Protein AF-A0A813E9X4-F1 (afdb_monomer)

Foldseek 3Di:
DDDPFFQPPDDPVNQVPDPAHRGDPPPPPKDWPDDKDWDDDPFAEPSQKWFDQDPPDPDTHRDDDPNTPDIDTDIDTDID

Sequence (80 aa):
YRHPHILRQLNQEQCALRKSPPIEMDDGLYKAKSDWSIQKGSGADKDGWMYGIAWNSSTWEDREGFFDTTRKRRWTRIYT

Structure (mmCIF, N/CA/C/O backbone):
data_AF-A0A813E9X4-F1
#
_entry.id   AF-A0A813E9X4-F1
#
loop_
_atom_site.group_PDB
_atom_site.id
_atom_site.type_symbol
_atom_site.label_atom_id
_atom_site.label_alt_id
_atom_site.label_comp_id
_atom_site.label_asym_id
_atom_site.label_entity_id
_atom_site.label_seq_id
_atom_site.pdbx_PDB_ins_code
_atom_site.Cartn_x
_atom_site.Cartn_y
_atom_site.Cartn_z
_atom_site.occupancy
_atom_site.B_iso_or_equiv
_atom_site.auth_seq_id
_atom_site.auth_comp_id
_atom_site.auth_asym_id
_atom_site.auth_atom_id
_atom_site.pdbx_PDB_model_num
ATOM 1 N N . TYR A 1 1 ? 8.583 13.711 9.168 1.00 65.38 1 TYR A N 1
ATOM 2 C CA . TYR A 1 1 ? 7.410 13.862 10.056 1.00 65.38 1 TYR A CA 1
ATOM 3 C C . TYR A 1 1 ? 6.563 12.601 9.938 1.00 65.38 1 TYR A C 1
ATOM 5 O O . TYR A 1 1 ? 6.366 12.139 8.820 1.00 65.38 1 TYR A O 1
ATOM 13 N N . ARG A 1 2 ? 6.166 11.976 11.053 1.00 70.38 2 ARG A N 1
ATOM 14 C CA . ARG A 1 2 ? 5.437 10.694 11.063 1.00 70.38 2 ARG A CA 1
ATOM 15 C C . ARG A 1 2 ? 3.938 10.979 11.198 1.00 70.38 2 ARG A C 1
ATOM 17 O O . ARG A 1 2 ? 3.563 11.789 12.037 1.00 70.38 2 ARG A O 1
ATOM 24 N N . HIS A 1 3 ? 3.102 10.349 10.372 1.00 78.81 3 HIS A N 1
ATOM 25 C CA . HIS A 1 3 ? 1.655 10.580 10.402 1.00 78.81 3 HIS A CA 1
ATOM 26 C C . HIS A 1 3 ? 1.062 10.162 11.767 1.00 78.81 3 HIS A C 1
ATOM 28 O O . HIS A 1 3 ? 1.444 9.100 12.259 1.00 78.81 3 HIS A O 1
ATOM 34 N N . PRO A 1 4 ? 0.142 10.933 12.383 1.00 83.69 4 PRO A N 1
ATOM 35 C CA . PRO A 1 4 ? -0.362 10.657 13.736 1.00 83.69 4 PRO A CA 1
ATOM 36 C C . PRO A 1 4 ? -0.953 9.253 13.910 1.00 83.69 4 PRO A C 1
ATOM 38 O O . PRO A 1 4 ? -0.655 8.582 14.894 1.00 83.69 4 PRO A O 1
ATOM 41 N N . HIS A 1 5 ? -1.707 8.804 12.904 1.00 84.12 5 HIS A N 1
ATOM 42 C CA . HIS A 1 5 ? -2.439 7.532 12.887 1.00 84.12 5 HIS A CA 1
ATOM 43 C C . HIS A 1 5 ? -1.671 6.362 12.250 1.00 84.12 5 HIS A C 1
ATOM 45 O O . HIS A 1 5 ? -2.248 5.315 11.958 1.00 84.12 5 HIS A O 1
ATOM 51 N N . ILE A 1 6 ? -0.379 6.538 11.948 1.00 85.56 6 ILE A N 1
ATOM 52 C CA . ILE A 1 6 ? 0.429 5.419 11.454 1.00 85.56 6 ILE A CA 1
ATOM 53 C C . ILE A 1 6 ? 0.758 4.483 12.616 1.00 85.56 6 ILE A C 1
ATOM 55 O O . IL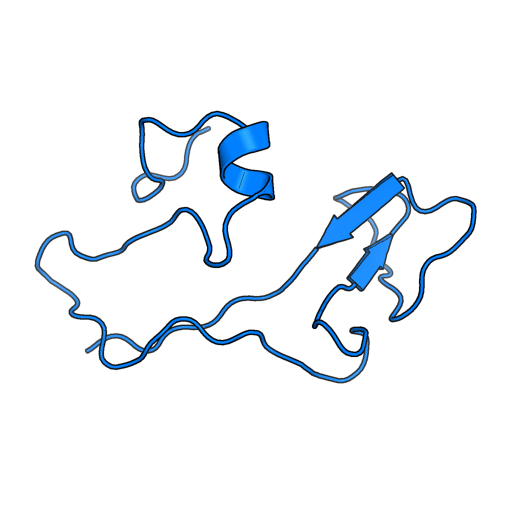E A 1 6 ? 1.107 4.931 13.713 1.00 85.56 6 ILE A O 1
ATOM 59 N N . LEU A 1 7 ? 0.696 3.178 12.370 1.00 84.38 7 LEU A N 1
ATOM 60 C CA . LEU A 1 7 ? 1.039 2.167 13.364 1.00 84.38 7 LEU A CA 1
ATOM 61 C C . LEU A 1 7 ? 2.495 2.364 13.815 1.00 84.38 7 LEU A C 1
ATOM 63 O O . LEU A 1 7 ? 3.440 2.211 13.040 1.00 84.38 7 LEU A O 1
ATOM 67 N N . ARG A 1 8 ? 2.684 2.740 15.086 1.00 77.19 8 ARG A N 1
ATOM 68 C CA . ARG A 1 8 ? 3.955 3.287 15.599 1.00 77.19 8 ARG A CA 1
ATOM 69 C C . ARG A 1 8 ? 5.116 2.285 15.673 1.00 77.19 8 ARG A C 1
ATOM 71 O O . ARG A 1 8 ? 6.244 2.713 15.914 1.00 77.19 8 ARG A O 1
ATOM 78 N N . GLN A 1 9 ? 4.862 0.999 15.430 1.00 80.88 9 GLN A N 1
ATOM 79 C CA . GLN A 1 9 ? 5.812 -0.104 15.627 1.00 80.88 9 GLN A CA 1
ATOM 80 C C . GLN A 1 9 ? 6.264 -0.800 14.336 1.00 80.88 9 GLN A C 1
ATOM 82 O O . GLN A 1 9 ? 6.983 -1.791 14.409 1.00 80.88 9 GLN A O 1
ATOM 87 N N . LEU A 1 10 ? 5.864 -0.310 13.160 1.00 82.62 10 LEU A N 1
ATOM 88 C CA . LEU A 1 10 ? 6.269 -0.927 11.898 1.00 82.62 10 LEU A CA 1
ATOM 89 C C . LEU A 1 10 ? 7.516 -0.252 11.323 1.00 82.62 10 LEU A C 1
ATOM 91 O O . LEU A 1 10 ? 7.575 0.975 11.193 1.00 82.62 10 LEU A O 1
ATOM 95 N N . ASN A 1 11 ? 8.504 -1.067 10.957 1.00 85.31 11 ASN A N 1
ATOM 96 C CA . ASN A 1 11 ? 9.623 -0.635 10.127 1.00 85.31 11 ASN A CA 1
ATOM 97 C C . ASN A 1 11 ? 9.216 -0.604 8.634 1.00 85.31 11 ASN A C 1
ATOM 99 O O . ASN A 1 11 ? 8.122 -1.030 8.254 1.00 85.31 11 ASN A O 1
ATOM 103 N N . GLN A 1 12 ? 10.081 -0.060 7.776 1.00 82.62 12 GLN A N 1
ATOM 104 C CA . GLN A 1 12 ? 9.770 0.136 6.355 1.00 82.62 12 GLN A CA 1
ATOM 105 C C . GLN A 1 12 ? 9.478 -1.181 5.616 1.00 82.62 12 GLN A C 1
ATOM 107 O O . GLN A 1 12 ? 8.528 -1.245 4.837 1.00 82.62 12 GLN A O 1
ATOM 112 N N . GLU A 1 13 ? 10.251 -2.232 5.881 1.00 86.81 13 GLU A N 1
ATOM 113 C CA . GLU A 1 13 ? 10.082 -3.547 5.249 1.00 86.81 13 GLU A CA 1
ATOM 114 C C . GLU A 1 13 ? 8.768 -4.209 5.673 1.00 86.81 13 GLU A C 1
ATOM 116 O O . GLU A 1 13 ? 8.005 -4.702 4.842 1.00 86.81 13 GLU A O 1
ATOM 121 N N . GLN A 1 14 ? 8.446 -4.140 6.965 1.00 88.25 14 GLN A N 1
ATOM 122 C CA . GLN A 1 14 ? 7.185 -4.628 7.509 1.00 88.25 14 GLN A CA 1
ATOM 123 C C . GLN A 1 14 ? 5.996 -3.881 6.907 1.00 88.25 14 GLN A C 1
ATOM 125 O O . GLN A 1 14 ? 4.987 -4.504 6.596 1.00 88.25 14 GLN A O 1
ATOM 130 N N . CYS A 1 15 ? 6.104 -2.567 6.695 1.00 85.44 15 CYS A N 1
ATOM 131 C CA . CYS A 1 15 ? 5.083 -1.803 5.979 1.00 85.44 15 CYS A CA 1
ATOM 132 C C . CYS A 1 15 ? 4.912 -2.288 4.531 1.00 85.44 15 CYS A C 1
ATOM 134 O O . CYS A 1 15 ? 3.779 -2.409 4.070 1.00 85.44 15 CYS A O 1
ATOM 136 N N . ALA A 1 16 ? 6.009 -2.590 3.829 1.00 83.75 16 ALA A N 1
ATOM 137 C CA . ALA A 1 16 ? 5.984 -3.021 2.431 1.00 83.75 16 ALA A CA 1
ATOM 138 C C . ALA A 1 16 ? 5.373 -4.421 2.225 1.00 83.75 16 ALA A C 1
ATOM 140 O O . ALA A 1 16 ? 4.759 -4.671 1.189 1.00 83.75 16 ALA A O 1
ATOM 141 N N . LEU A 1 17 ? 5.507 -5.322 3.206 1.00 86.25 17 LEU A N 1
ATOM 142 C CA . LEU A 1 17 ? 4.989 -6.697 3.141 1.00 86.25 17 LEU A CA 1
ATOM 143 C C . LEU A 1 17 ? 3.492 -6.825 3.466 1.00 86.25 17 LEU A C 1
ATOM 145 O O . LEU A 1 17 ? 2.900 -7.891 3.278 1.00 86.25 17 LEU A O 1
ATOM 149 N N . ARG A 1 18 ? 2.854 -5.771 3.982 1.00 87.25 18 ARG A N 1
ATOM 150 C CA . ARG A 1 18 ? 1.454 -5.845 4.410 1.00 87.25 18 ARG A CA 1
ATOM 151 C C . ARG A 1 18 ? 0.488 -5.854 3.233 1.00 87.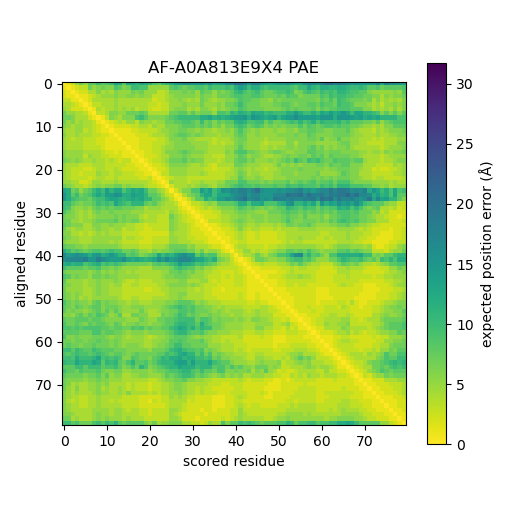25 18 ARG A C 1
ATOM 153 O O . ARG A 1 18 ? 0.653 -5.163 2.233 1.00 87.25 18 ARG A O 1
ATOM 160 N N . LYS A 1 19 ? -0.608 -6.588 3.423 1.00 86.94 19 LYS A N 1
ATOM 161 C CA . LYS A 1 19 ? -1.753 -6.623 2.501 1.00 86.94 19 LYS A CA 1
ATOM 162 C C . LYS A 1 19 ? -2.726 -5.451 2.692 1.00 86.94 19 LYS A C 1
ATOM 164 O O . LYS A 1 19 ? -3.725 -5.390 1.990 1.00 86.94 19 LYS A O 1
ATOM 169 N N . SER A 1 20 ? -2.462 -4.558 3.641 1.00 89.31 20 SER A N 1
ATOM 170 C CA . SER A 1 20 ? -3.274 -3.381 3.961 1.00 89.31 20 SER A CA 1
ATOM 171 C C . SER A 1 20 ? -2.371 -2.250 4.469 1.00 89.31 20 SER A C 1
ATOM 173 O O . SER A 1 20 ? -1.287 -2.526 5.003 1.00 89.31 20 SER A O 1
ATOM 175 N N . PRO A 1 21 ? -2.764 -0.977 4.296 1.00 89.44 21 PRO A N 1
ATOM 176 C CA . PRO A 1 21 ? -1.911 0.143 4.666 1.00 89.44 21 PRO A CA 1
ATOM 177 C C . PRO A 1 21 ? -1.700 0.201 6.194 1.00 89.44 21 PRO A C 1
ATOM 179 O O . PRO A 1 21 ? -2.587 -0.182 6.956 1.00 89.44 21 PRO A O 1
ATOM 182 N N . PRO A 1 22 ? -0.536 0.682 6.671 1.00 88.44 22 PRO A N 1
ATOM 183 C CA . PRO A 1 22 ? -0.178 0.721 8.093 1.00 88.44 22 PRO A CA 1
ATOM 184 C C . PRO A 1 22 ? -0.801 1.923 8.832 1.00 88.44 22 PRO A C 1
ATOM 186 O O . PRO A 1 22 ? -0.136 2.564 9.645 1.00 88.44 22 PRO A O 1
ATOM 189 N N . ILE A 1 23 ? -2.049 2.267 8.516 1.00 88.06 23 ILE A N 1
ATOM 190 C CA . ILE A 1 23 ? -2.785 3.407 9.076 1.00 88.06 23 ILE A CA 1
ATOM 191 C C . ILE A 1 23 ? -4.149 2.939 9.579 1.00 88.06 23 ILE A C 1
ATOM 193 O O . ILE A 1 23 ? -4.835 2.178 8.898 1.00 88.06 23 ILE A O 1
ATOM 197 N N . GLU A 1 24 ? -4.548 3.423 10.749 1.00 84.31 24 GLU A N 1
ATOM 198 C CA . GLU A 1 24 ? -5.833 3.104 11.368 1.00 84.31 24 GLU A CA 1
ATOM 199 C C . GLU A 1 24 ? -6.397 4.383 12.001 1.00 84.31 24 GLU A C 1
ATOM 201 O O . GLU A 1 24 ? -5.695 5.032 12.768 1.00 84.31 24 GLU A O 1
ATOM 206 N N . MET A 1 25 ? -7.636 4.772 11.678 1.00 79.56 25 MET A N 1
ATOM 207 C CA . MET A 1 25 ? -8.279 5.949 12.297 1.00 79.56 25 MET A CA 1
ATOM 208 C C . MET A 1 25 ? -9.102 5.606 13.550 1.00 79.56 25 MET A C 1
ATOM 210 O O . MET A 1 25 ? -9.875 6.441 14.012 1.00 79.56 25 MET A O 1
ATOM 214 N N . ASP A 1 26 ? -8.959 4.391 14.084 1.00 65.44 26 ASP A N 1
ATOM 215 C CA . ASP A 1 26 ? -9.846 3.784 15.093 1.00 65.44 26 ASP A CA 1
ATOM 216 C C . ASP A 1 26 ? -9.639 4.342 16.524 1.00 65.44 26 ASP A C 1
ATOM 218 O O . ASP A 1 26 ? -9.835 3.652 17.519 1.00 65.44 26 ASP A O 1
ATOM 222 N N . ASP A 1 27 ? -9.268 5.623 16.64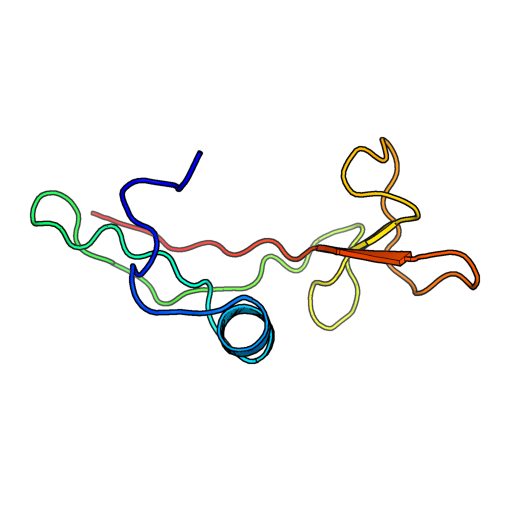2 1.00 68.06 27 ASP A N 1
ATOM 223 C CA . ASP A 1 27 ? -9.085 6.365 17.903 1.00 68.06 27 ASP A CA 1
ATOM 224 C C . ASP A 1 27 ? -10.422 6.923 18.460 1.00 68.06 27 ASP A C 1
ATOM 226 O O . ASP A 1 27 ? -10.460 7.920 19.182 1.00 68.06 27 ASP A O 1
ATOM 230 N N . GLY A 1 28 ? -11.551 6.283 18.133 1.00 69.50 28 GLY A N 1
ATOM 231 C CA . GLY A 1 28 ? -12.825 6.437 18.850 1.00 69.50 28 GLY A CA 1
ATOM 232 C C . GLY A 1 28 ? -13.910 7.301 18.196 1.00 69.50 28 GLY A C 1
ATOM 233 O O . GLY A 1 28 ? -15.084 7.063 18.478 1.00 69.50 28 GLY A O 1
ATOM 234 N N . LEU A 1 29 ? -13.574 8.251 17.311 1.00 81.75 29 LEU A N 1
ATOM 235 C CA . LEU A 1 29 ? -14.583 9.098 16.643 1.00 81.75 29 LEU A CA 1
ATOM 236 C C . LEU A 1 29 ? -15.158 8.465 15.368 1.00 81.75 29 LEU A C 1
ATOM 238 O O . LEU A 1 29 ? -16.338 8.633 15.083 1.00 81.75 29 LEU A O 1
ATOM 242 N N . TYR A 1 30 ? -14.327 7.742 14.617 1.00 84.00 30 TYR A N 1
ATOM 243 C CA . TYR A 1 30 ? -14.686 7.143 13.337 1.00 84.00 30 TYR A CA 1
ATOM 244 C C . TYR A 1 30 ? -14.510 5.637 13.407 1.00 84.00 30 TYR A C 1
ATOM 246 O O . TYR A 1 30 ? -13.417 5.158 13.704 1.00 84.00 30 TYR A O 1
ATOM 254 N N . LYS A 1 31 ? -15.563 4.894 13.075 1.00 86.06 31 LYS A N 1
ATOM 255 C CA . LYS A 1 31 ? -15.508 3.437 12.971 1.00 86.06 31 LYS A CA 1
ATOM 256 C C . LYS A 1 31 ? -15.451 3.034 11.516 1.00 86.06 31 LYS A C 1
ATOM 258 O O . LYS A 1 31 ? -16.170 3.562 10.668 1.00 86.06 31 LYS A O 1
ATOM 263 N N . ALA A 1 32 ? -14.591 2.077 11.215 1.00 88.69 32 ALA A N 1
ATOM 264 C CA . ALA A 1 32 ? -14.523 1.532 9.878 1.00 88.69 32 ALA A CA 1
ATOM 265 C C . ALA A 1 32 ? -15.829 0.823 9.502 1.00 88.69 32 ALA A C 1
ATOM 267 O O . ALA A 1 32 ? -16.2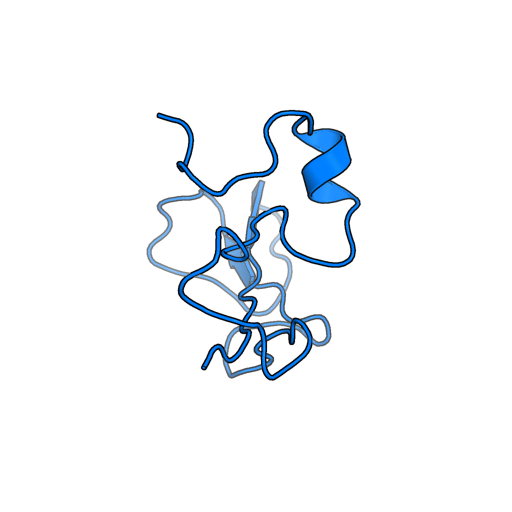41 -0.140 10.146 1.00 88.69 32 ALA A O 1
ATOM 268 N N . LYS A 1 33 ? -16.449 1.277 8.415 1.00 91.44 33 LYS A N 1
ATOM 269 C CA . LYS A 1 33 ? -17.644 0.667 7.824 1.00 91.44 33 LYS A CA 1
ATOM 270 C C . LYS A 1 33 ? -17.299 -0.386 6.770 1.00 91.44 33 LYS A C 1
ATOM 272 O O . LYS A 1 33 ? -18.125 -1.241 6.468 1.00 91.44 33 LYS A O 1
ATOM 277 N N . SER A 1 34 ? -16.105 -0.311 6.186 1.00 90.69 34 SER A N 1
ATOM 278 C CA . SER A 1 34 ? -15.634 -1.255 5.172 1.00 90.69 34 SER A CA 1
ATOM 279 C C . SER A 1 34 ? -14.240 -1.779 5.490 1.00 90.69 34 SER A C 1
ATOM 281 O O . SER A 1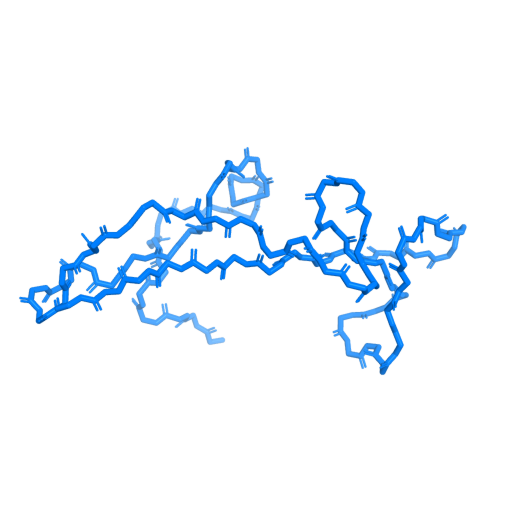 34 ? -13.501 -1.189 6.281 1.00 90.69 34 SER A O 1
ATOM 283 N N . ASP A 1 35 ? -13.845 -2.835 4.790 1.00 91.44 35 ASP A N 1
ATOM 284 C CA . ASP A 1 35 ? -12.445 -3.231 4.698 1.00 91.44 35 ASP A CA 1
ATOM 285 C C . ASP A 1 35 ? -11.653 -2.279 3.795 1.00 91.44 35 ASP A C 1
ATOM 287 O O . ASP A 1 35 ? -12.211 -1.475 3.032 1.00 91.44 35 ASP A O 1
ATOM 291 N N . TRP A 1 36 ? -10.327 -2.370 3.891 1.00 92.62 36 TRP A N 1
ATOM 292 C CA . TRP A 1 36 ? -9.423 -1.725 2.948 1.00 92.62 36 TRP A CA 1
ATOM 293 C C . TRP A 1 36 ? -9.593 -2.336 1.559 1.00 92.62 36 TRP A C 1
ATOM 295 O O . TRP A 1 36 ? -9.453 -3.541 1.368 1.00 92.62 36 TRP A O 1
ATOM 305 N N . SER A 1 37 ? -9.831 -1.482 0.573 1.00 92.69 37 SER A N 1
ATOM 306 C CA . SER A 1 37 ? -9.924 -1.853 -0.836 1.00 92.69 37 SER A CA 1
ATOM 307 C C . SER A 1 37 ? -8.840 -1.144 -1.640 1.00 92.69 37 SER A C 1
ATOM 309 O O . SER A 1 37 ? -8.434 -0.026 -1.318 1.00 92.69 37 SER A O 1
ATOM 311 N N . ILE A 1 38 ? -8.336 -1.816 -2.673 1.00 92.81 38 ILE A N 1
ATOM 312 C CA . ILE A 1 38 ? -7.386 -1.229 -3.620 1.00 92.81 38 ILE A CA 1
ATOM 313 C C . ILE A 1 38 ? -8.191 -0.546 -4.717 1.00 92.81 38 ILE A C 1
ATOM 315 O O . ILE A 1 38 ? -9.026 -1.188 -5.358 1.00 92.81 38 ILE A O 1
ATOM 319 N N . GLN A 1 39 ? -7.914 0.730 -4.970 1.00 88.62 39 GLN A N 1
ATOM 320 C CA . GLN A 1 39 ? -8.509 1.421 -6.104 1.00 88.62 39 GLN A CA 1
ATOM 321 C C . GLN A 1 39 ? -7.802 0.979 -7.390 1.00 88.62 39 GLN A C 1
ATOM 323 O O . GLN A 1 39 ? -6.716 1.456 -7.711 1.00 88.62 39 GLN A O 1
ATOM 328 N N . LYS A 1 40 ? -8.433 0.057 -8.117 1.00 85.06 40 LYS A N 1
ATOM 329 C CA . LYS A 1 40 ? -8.020 -0.370 -9.456 1.00 85.06 40 LYS A CA 1
ATOM 330 C C . LYS A 1 40 ? -8.739 0.523 -10.469 1.00 85.06 40 LYS A C 1
ATOM 332 O O . LYS A 1 40 ? -9.950 0.408 -10.632 1.00 85.06 40 LYS A O 1
ATOM 337 N N . GLY A 1 41 ? -8.026 1.478 -11.057 1.00 79.50 41 GLY A N 1
ATOM 338 C CA . GLY A 1 41 ? -8.566 2.454 -12.011 1.00 79.50 41 GLY A CA 1
ATOM 339 C C . GLY A 1 41 ? -7.631 2.649 -13.202 1.00 79.50 41 GLY A C 1
ATOM 340 O O . GLY A 1 41 ? -6.587 2.006 -13.276 1.00 79.50 41 GLY A O 1
ATOM 341 N N . SER A 1 42 ? -7.992 3.542 -14.127 1.00 71.38 42 SER A N 1
ATOM 342 C CA . SER A 1 42 ? -7.135 3.894 -15.266 1.00 71.38 42 SER A CA 1
ATOM 343 C C . SER A 1 42 ? -5.789 4.433 -14.773 1.00 71.38 42 SER A C 1
ATOM 345 O O . SER A 1 42 ? -5.769 5.408 -14.018 1.00 71.38 42 SER A O 1
ATOM 347 N N . GLY A 1 43 ? -4.690 3.807 -15.195 1.00 83.38 43 GLY A N 1
ATOM 348 C CA . GLY A 1 43 ? -3.330 4.185 -14.798 1.00 83.38 43 GLY A CA 1
ATOM 349 C C . GLY A 1 43 ? -2.701 3.303 -13.717 1.00 83.38 43 GLY A C 1
ATOM 350 O O . GLY A 1 43 ? -1.611 3.627 -13.264 1.00 83.38 43 GLY A O 1
ATOM 351 N N . ALA A 1 44 ? -3.357 2.215 -13.298 1.00 90.81 44 ALA A N 1
ATOM 352 C CA . ALA A 1 44 ? -2.785 1.216 -12.399 1.00 90.81 44 ALA A CA 1
ATOM 353 C C . ALA A 1 44 ? -2.872 -0.196 -12.999 1.00 90.81 44 ALA A C 1
ATOM 355 O O . ALA A 1 44 ? -3.801 -0.502 -13.747 1.00 90.81 44 ALA A O 1
ATOM 356 N N . ASP A 1 45 ? -1.927 -1.061 -12.640 1.00 91.50 45 ASP A N 1
ATOM 357 C CA . ASP A 1 45 ? -1.869 -2.445 -13.103 1.00 91.50 45 ASP A CA 1
ATOM 358 C C . ASP A 1 45 ? -3.017 -3.317 -12.537 1.00 91.50 45 ASP A C 1
ATOM 360 O O . ASP A 1 45 ? -3.873 -2.881 -11.756 1.00 91.50 45 ASP A O 1
ATOM 364 N N . LYS A 1 46 ? -3.017 -4.611 -12.888 1.00 90.88 46 LYS A N 1
ATOM 365 C CA . LYS A 1 46 ? -3.996 -5.607 -12.396 1.00 90.88 46 LYS A CA 1
ATOM 366 C C . LYS A 1 46 ? -4.061 -5.717 -10.861 1.00 90.88 46 LYS A C 1
ATOM 368 O O . LYS A 1 46 ? -5.092 -6.123 -10.304 1.00 90.88 46 LYS A O 1
ATOM 373 N N . ASP A 1 47 ? -2.982 -5.344 -10.181 1.00 90.12 47 ASP A N 1
ATOM 374 C CA . ASP A 1 47 ? -2.807 -5.379 -8.733 1.00 90.12 47 ASP A CA 1
ATOM 375 C C . ASP A 1 47 ? -2.982 -3.985 -8.088 1.00 90.12 47 ASP A C 1
ATOM 377 O O . ASP A 1 47 ? -2.911 -3.855 -6.862 1.00 90.12 47 ASP A O 1
ATOM 381 N N . GLY A 1 48 ? -3.282 -2.951 -8.882 1.00 92.38 48 GLY A N 1
ATOM 382 C CA . GLY A 1 48 ? -3.476 -1.562 -8.472 1.00 92.38 48 GLY A CA 1
ATOM 383 C C . GLY A 1 48 ? -2.186 -0.780 -8.194 1.00 92.38 48 GLY A C 1
ATOM 384 O O . GLY A 1 48 ? -2.242 0.244 -7.507 1.00 92.38 48 GLY A O 1
ATOM 385 N N . TRP A 1 49 ? -1.029 -1.259 -8.655 1.00 93.00 49 TRP A N 1
ATOM 386 C CA . TRP A 1 49 ? 0.229 -0.514 -8.626 1.00 93.00 49 TRP A CA 1
ATOM 387 C C . TRP A 1 49 ? 0.324 0.475 -9.782 1.00 93.00 49 TRP A C 1
ATOM 389 O O . TRP A 1 49 ? -0.112 0.203 -10.892 1.00 93.00 49 TRP A O 1
ATOM 399 N N . MET A 1 50 ? 0.940 1.615 -9.500 1.00 94.00 50 MET A N 1
ATOM 400 C CA . MET A 1 50 ? 1.382 2.587 -10.491 1.00 94.00 50 MET A CA 1
ATOM 401 C C . MET A 1 50 ? 2.884 2.780 -10.328 1.00 94.00 50 MET A C 1
ATOM 403 O O . MET A 1 50 ? 3.370 2.808 -9.190 1.00 94.00 50 MET A O 1
ATOM 407 N N . TYR A 1 51 ? 3.594 2.966 -11.430 1.00 94.12 51 TYR A N 1
ATOM 408 C CA . TYR A 1 51 ? 5.053 2.968 -11.474 1.00 94.12 51 TYR A CA 1
ATOM 409 C C . TYR A 1 51 ? 5.601 4.333 -11.880 1.00 94.12 51 TYR A C 1
ATOM 411 O O . TYR A 1 51 ? 4.939 5.087 -12.594 1.00 94.12 51 TYR A O 1
ATOM 419 N N . GLY A 1 52 ? 6.770 4.683 -11.349 1.00 92.94 52 GLY A N 1
ATOM 420 C CA . GLY A 1 52 ? 7.418 5.948 -11.657 1.00 92.94 52 GLY A CA 1
ATOM 421 C C . GLY A 1 52 ? 8.878 5.999 -11.224 1.00 92.94 52 GLY A C 1
ATOM 422 O O . GLY A 1 52 ? 9.332 5.286 -10.320 1.00 92.94 52 GLY A O 1
ATOM 423 N N . ILE A 1 53 ? 9.612 6.914 -11.851 1.00 91.88 53 ILE A N 1
ATOM 424 C CA . ILE A 1 53 ? 11.054 7.089 -11.654 1.00 91.88 53 ILE A CA 1
ATOM 425 C C . ILE A 1 53 ? 11.375 7.643 -10.258 1.00 91.88 53 ILE A C 1
ATOM 427 O O . ILE A 1 53 ? 12.405 7.284 -9.697 1.00 91.88 53 ILE A O 1
ATOM 431 N N . ALA A 1 54 ? 10.517 8.489 -9.678 1.00 91.38 54 ALA A N 1
ATOM 432 C CA . ALA A 1 54 ? 10.707 9.074 -8.353 1.00 91.38 54 ALA A CA 1
ATOM 433 C C . ALA A 1 54 ? 9.369 9.336 -7.640 1.00 91.38 54 ALA A C 1
ATOM 435 O O . ALA A 1 54 ? 8.314 9.461 -8.258 1.00 91.38 54 ALA A O 1
ATOM 436 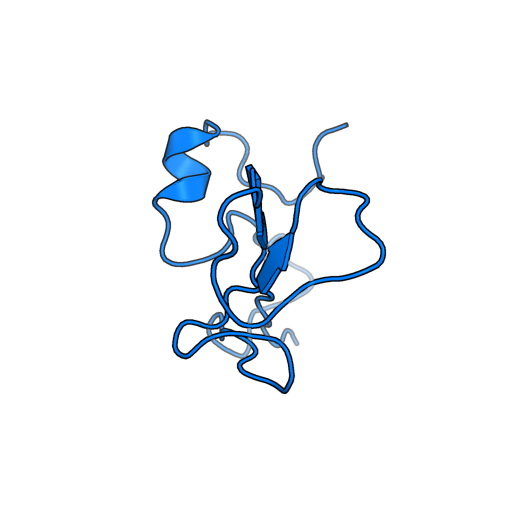N N . TRP A 1 55 ? 9.400 9.501 -6.314 1.00 88.12 55 TRP A N 1
ATOM 437 C CA . TRP A 1 55 ? 8.183 9.741 -5.524 1.00 88.12 55 TRP A CA 1
ATOM 438 C C . TRP A 1 55 ? 7.438 11.034 -5.904 1.00 88.12 55 TRP A C 1
ATOM 440 O O . TRP A 1 55 ? 6.216 11.111 -5.790 1.00 88.12 55 TRP A O 1
ATOM 450 N N . ASN A 1 56 ? 8.169 12.052 -6.365 1.00 90.31 56 ASN A N 1
ATOM 451 C CA . ASN A 1 56 ? 7.630 13.330 -6.832 1.00 90.31 56 ASN A CA 1
ATOM 452 C C . ASN A 1 56 ? 7.374 13.367 -8.350 1.00 90.31 56 ASN A C 1
ATOM 454 O O . ASN A 1 56 ? 7.133 14.451 -8.883 1.00 90.31 56 ASN A O 1
ATOM 458 N N . SER A 1 57 ? 7.434 12.227 -9.049 1.00 89.25 57 SER A N 1
ATOM 459 C CA . SER A 1 57 ? 7.118 12.156 -10.476 1.00 89.25 57 SER A CA 1
ATOM 460 C C . SER A 1 57 ? 5.711 12.695 -10.751 1.00 89.25 57 SER A C 1
ATOM 462 O O . SER A 1 57 ? 4.743 12.346 -10.066 1.00 89.25 57 SER A O 1
ATOM 464 N N . SER A 1 58 ? 5.600 13.551 -11.768 1.00 89.81 58 SER A N 1
ATOM 465 C CA . SER A 1 58 ? 4.324 14.080 -12.265 1.00 89.81 58 SER A CA 1
ATOM 466 C C . SER A 1 58 ? 3.529 13.032 -13.044 1.00 89.81 58 SER A C 1
ATOM 468 O O . SER A 1 58 ? 2.301 13.077 -13.056 1.00 89.81 58 SER A O 1
ATOM 470 N N . THR A 1 59 ? 4.225 12.076 -13.656 1.00 88.69 59 THR A N 1
ATOM 471 C CA . THR A 1 59 ? 3.660 10.976 -14.437 1.00 88.69 59 THR A CA 1
ATOM 472 C C . THR A 1 59 ? 3.829 9.650 -13.708 1.00 88.69 59 THR A C 1
ATOM 474 O O . THR A 1 59 ? 4.833 9.418 -13.033 1.00 88.69 59 THR A O 1
ATOM 477 N N . TRP A 1 60 ? 2.810 8.802 -13.823 1.00 92.19 60 TRP A N 1
ATOM 478 C CA . TRP A 1 60 ? 2.773 7.461 -13.254 1.00 92.19 60 TRP A CA 1
ATOM 479 C C . TRP A 1 60 ? 2.129 6.530 -14.271 1.00 92.19 60 TRP A C 1
ATOM 481 O O . TRP A 1 60 ? 1.078 6.871 -14.812 1.00 92.19 60 TRP A O 1
ATOM 491 N N . GLU A 1 61 ? 2.752 5.383 -14.504 1.00 92.06 61 GLU A N 1
ATOM 492 C CA . GLU A 1 61 ? 2.351 4.435 -15.543 1.00 92.06 61 GLU A CA 1
ATOM 493 C C . GLU A 1 61 ? 1.711 3.179 -14.942 1.00 92.06 61 GLU A C 1
ATOM 495 O O . GLU A 1 61 ? 1.955 2.816 -13.786 1.00 92.06 61 GLU A O 1
ATOM 500 N N . ASP A 1 62 ? 0.899 2.494 -15.746 1.00 93.19 62 ASP A N 1
ATOM 501 C CA . ASP A 1 62 ? 0.204 1.254 -15.379 1.00 93.19 62 ASP A CA 1
ATOM 502 C C . ASP A 1 62 ? 1.052 -0.013 -15.593 1.00 93.19 62 ASP A C 1
ATOM 504 O O . ASP A 1 62 ? 0.577 -1.129 -15.372 1.00 93.19 62 ASP A O 1
ATOM 508 N N . ARG A 1 63 ? 2.307 0.144 -16.028 1.00 90.94 63 ARG A N 1
ATOM 509 C CA . ARG A 1 63 ? 3.258 -0.943 -16.288 1.00 90.94 63 ARG A CA 1
ATOM 510 C C . ARG A 1 63 ? 4.647 -0.584 -15.795 1.00 90.94 63 ARG A C 1
ATOM 512 O O . ARG A 1 63 ? 5.031 0.578 -15.795 1.00 90.94 63 ARG A O 1
ATOM 519 N N . GLU A 1 64 ? 5.401 -1.618 -15.444 1.00 88.88 64 GLU A N 1
ATOM 520 C CA . GLU A 1 64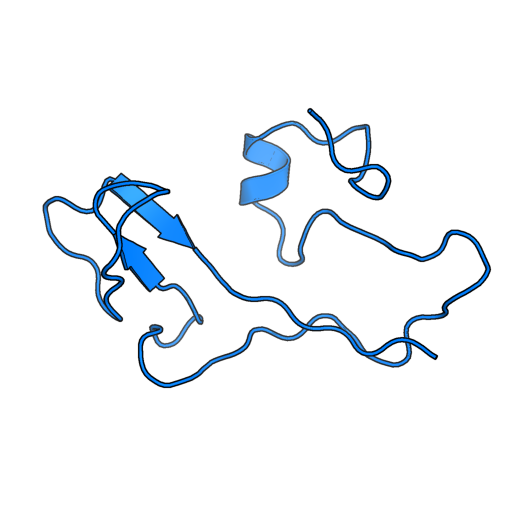 ? 6.802 -1.511 -15.044 1.00 88.88 64 GLU A CA 1
ATOM 521 C C . GLU A 1 64 ? 7.678 -1.084 -16.227 1.00 88.88 64 GLU A C 1
ATOM 523 O O . GLU A 1 64 ? 7.811 -1.803 -17.221 1.00 88.88 64 GLU A O 1
ATOM 528 N N . GLY A 1 65 ? 8.288 0.091 -16.113 1.00 87.06 65 GLY A N 1
ATOM 529 C CA . GLY A 1 65 ? 9.355 0.572 -16.973 1.00 87.06 65 GLY A CA 1
ATOM 530 C C . GLY A 1 65 ? 10.736 0.179 -16.445 1.00 87.06 65 GLY A C 1
ATOM 531 O O . GLY A 1 65 ? 10.952 -0.019 -15.252 1.00 87.06 65 GLY A O 1
ATOM 532 N N . PHE A 1 66 ? 11.718 0.115 -17.346 1.00 85.94 66 PHE A N 1
ATOM 533 C CA . PHE A 1 66 ? 13.092 -0.282 -17.007 1.00 85.94 66 PHE A CA 1
ATOM 534 C C . PHE A 1 66 ? 13.783 0.666 -16.006 1.00 85.94 66 PHE A C 1
ATOM 536 O O . PHE A 1 66 ? 14.676 0.251 -15.272 1.00 85.94 66 PHE A O 1
ATOM 543 N N . PHE A 1 67 ? 13.373 1.937 -15.974 1.00 87.31 67 PHE A N 1
ATOM 544 C CA . PHE A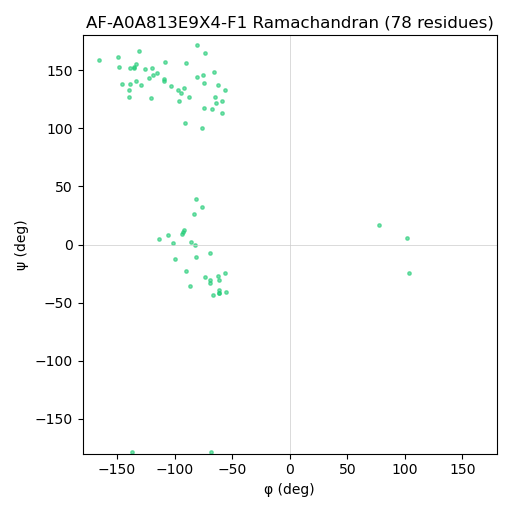 1 67 ? 13.942 2.973 -15.105 1.00 87.31 67 PHE A CA 1
ATOM 545 C C . PHE A 1 67 ? 13.039 3.343 -13.919 1.00 87.31 67 PHE A C 1
ATOM 547 O O . PHE A 1 67 ? 13.331 4.307 -13.208 1.00 87.31 67 PHE A O 1
ATOM 554 N N . ASP A 1 68 ? 11.951 2.605 -13.689 1.00 88.00 68 ASP A N 1
ATOM 555 C CA . ASP A 1 68 ? 11.079 2.871 -12.551 1.00 88.00 68 ASP A CA 1
ATOM 556 C C . ASP A 1 68 ? 11.744 2.399 -11.263 1.00 88.00 68 ASP A C 1
ATOM 558 O O . ASP A 1 68 ? 12.010 1.216 -11.060 1.00 88.00 68 ASP A O 1
ATOM 562 N N . THR A 1 69 ? 12.013 3.344 -10.366 1.00 89.38 69 THR A N 1
ATOM 563 C CA . THR A 1 69 ? 12.627 3.036 -9.067 1.00 89.38 69 THR A CA 1
ATOM 564 C C . THR A 1 69 ? 11.596 2.968 -7.946 1.00 89.38 69 THR A C 1
ATOM 566 O O . THR A 1 69 ? 11.888 2.485 -6.850 1.00 89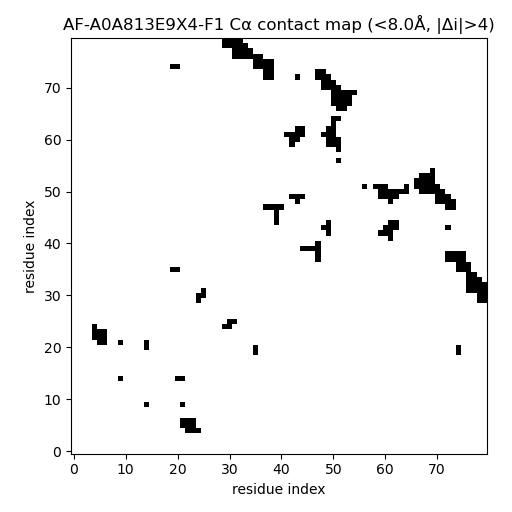.38 69 THR A O 1
ATOM 569 N N . THR A 1 70 ? 10.371 3.435 -8.203 1.00 92.19 70 THR A N 1
ATOM 570 C CA . THR A 1 70 ? 9.301 3.494 -7.210 1.00 92.19 70 THR A CA 1
ATOM 571 C C . THR A 1 70 ? 7.976 3.008 -7.777 1.00 92.19 70 THR A C 1
ATOM 573 O O . THR A 1 70 ? 7.688 3.120 -8.966 1.00 92.19 70 THR A O 1
ATOM 576 N N . ARG A 1 71 ? 7.128 2.502 -6.882 1.00 92.62 71 ARG A N 1
ATOM 577 C CA . ARG A 1 71 ? 5.729 2.198 -7.172 1.00 92.62 71 ARG A CA 1
ATOM 578 C C . ARG A 1 71 ? 4.838 2.697 -6.048 1.00 92.62 71 ARG A C 1
ATOM 580 O O . ARG A 1 71 ? 5.256 2.744 -4.889 1.00 92.62 71 ARG A O 1
ATOM 587 N N . LYS A 1 72 ? 3.591 3.023 -6.366 1.00 91.31 72 LYS A N 1
ATOM 588 C CA . LYS A 1 72 ? 2.574 3.434 -5.392 1.00 91.31 72 LYS A CA 1
ATOM 589 C C . LYS A 1 72 ? 1.257 2.712 -5.646 1.00 91.31 72 LYS A C 1
ATOM 591 O O . LYS A 1 72 ? 0.970 2.300 -6.762 1.00 91.31 72 LYS A O 1
ATOM 596 N N . ARG A 1 73 ? 0.441 2.582 -4.606 1.00 92.19 73 ARG A N 1
ATOM 597 C CA . ARG A 1 73 ? -0.889 1.965 -4.665 1.00 92.19 73 ARG A CA 1
ATOM 598 C C . ARG A 1 73 ? -1.853 2.781 -3.825 1.00 92.19 73 ARG A C 1
ATOM 600 O O . ARG A 1 73 ? -1.503 3.204 -2.721 1.00 92.19 73 ARG A O 1
ATOM 607 N N . ARG A 1 74 ? -3.069 2.983 -4.331 1.00 91.56 74 ARG A N 1
ATOM 608 C CA . ARG A 1 74 ? -4.114 3.711 -3.610 1.00 91.56 74 ARG A CA 1
ATOM 609 C C . ARG A 1 74 ? -5.037 2.749 -2.872 1.00 91.56 74 ARG A C 1
ATOM 611 O O . ARG A 1 74 ? -5.646 1.870 -3.476 1.00 91.56 74 ARG A O 1
ATOM 618 N N . TRP A 1 75 ? -5.141 2.963 -1.567 1.00 92.06 75 TRP A N 1
ATOM 619 C CA . TRP A 1 75 ? -6.024 2.227 -0.671 1.00 92.06 75 TRP A CA 1
ATOM 620 C C . TRP A 1 75 ? -7.171 3.124 -0.219 1.00 92.06 75 TRP A C 1
ATOM 622 O O . TRP A 1 75 ? -6.962 4.305 0.062 1.00 92.06 75 TRP A O 1
ATOM 632 N N . THR A 1 76 ? -8.372 2.564 -0.128 1.00 92.12 76 THR A N 1
ATOM 633 C CA . THR A 1 76 ? -9.582 3.271 0.299 1.00 92.12 76 THR A CA 1
ATOM 634 C C . THR A 1 76 ? -10.351 2.457 1.328 1.00 92.12 76 THR A C 1
ATOM 636 O O . THR A 1 76 ? -10.459 1.236 1.209 1.00 92.12 76 THR A O 1
ATOM 639 N N . ARG A 1 77 ? -10.894 3.136 2.338 1.00 92.06 77 ARG A N 1
ATOM 640 C CA . ARG A 1 77 ? -11.743 2.553 3.380 1.00 92.06 77 ARG A CA 1
ATOM 641 C C . ARG A 1 77 ? -12.797 3.572 3.783 1.00 92.06 77 ARG A C 1
ATOM 643 O O . ARG A 1 77 ? -12.487 4.758 3.884 1.00 92.06 77 ARG A O 1
ATOM 650 N N . ILE A 1 78 ? -14.028 3.117 3.976 1.00 91.12 78 ILE A N 1
ATOM 651 C CA . ILE A 1 78 ? -15.145 3.966 4.390 1.00 91.12 78 ILE A CA 1
ATOM 652 C C . ILE A 1 78 ? -15.218 3.949 5.913 1.00 91.12 78 ILE A C 1
ATOM 654 O O . ILE A 1 78 ? -15.152 2.882 6.524 1.00 91.12 78 ILE A O 1
ATOM 658 N N . TYR A 1 79 ? -15.386 5.126 6.503 1.00 89.38 79 TYR A N 1
ATOM 659 C CA . TYR A 1 79 ? -15.599 5.311 7.933 1.00 89.38 79 TYR A CA 1
ATOM 660 C C . TYR A 1 79 ? -16.955 5.984 8.175 1.00 89.38 79 TYR A C 1
ATOM 662 O O . TYR A 1 79 ? -17.447 6.708 7.305 1.00 89.38 79 TYR A O 1
ATOM 670 N N . THR A 1 80 ? -17.548 5.721 9.335 1.00 82.81 80 THR A N 1
ATOM 671 C CA . THR A 1 80 ? -18.776 6.351 9.848 1.00 82.81 80 THR A CA 1
ATOM 672 C C . THR A 1 80 ? -18.586 6.829 11.266 1.00 82.81 80 THR A C 1
ATOM 674 O O . THR A 1 80 ? -17.852 6.130 12.003 1.00 82.81 80 THR A O 1
#

Secondary structure (DSSP, 8-state):
---TTB-TT--HHHHHH-SS-SB--TTTT--B-S--EE---TTS-TTSEEEESSTT-S--BSS--TT--EEEE-EE--B-

Radius of gyration: 14.51 Å; Cα contacts (8 Å, |Δi|>4): 116; chains: 1; bounding box: 33×21×36 Å

Mean predicted aligned error: 5.5 Å

Organism: Polarella glacialis (NCBI:txid89957)

pLDDT: mean 86.77, std 6.55, range [65.38, 94.12]

Solvent-accessible surface area (backbone atoms only — not comparable to full-atom values): 5064 Å² total; per-residue (Å²): 139,80,65,89,50,39,59,91,84,63,53,73,68,61,51,69,72,47,96,57,77,64,61,56,71,74,84,74,81,38,44,74,74,47,68,83,40,70,57,67,50,96,52,31,27,102,86,17,40,24,25,21,64,42,97,82,49,91,60,61,35,42,57,90,54,98,72,45,74,39,71,50,68,52,74,46,66,49,66,85